Protein AF-H8KPU1-F1 (afdb_monomer_lite)

Organism: Solitalea canadensis (strain ATCC 29591 / DSM 3403 / JCM 21819 / LMG 8368 / NBRC 15130 / NCIMB 12057 / USAM 9D) (NCBI:txid929556)

Sequence (104 aa):
MSVEKQKAESYYVSHPNHSFSVFFINEIGDLFITGDWGDYSYTWRRYGNDFKEFLTGLNEEYFCSKISINYNNQHLKSPSKSKLKSVWQLFALLQEELRKETNL

pLDDT: mean 92.0, std 6.24, range [55.59, 97.94]

Structure (mmCIF, N/CA/C/O backbone):
data_AF-H8KPU1-F1
#
_entry.id   AF-H8KPU1-F1
#
loop_
_atom_site.group_PDB
_atom_site.id
_atom_site.type_symbol
_atom_site.label_atom_id
_atom_site.label_alt_id
_atom_site.label_comp_id
_atom_site.label_asym_id
_atom_site.label_entity_id
_atom_site.label_seq_id
_atom_site.pdbx_PDB_ins_code
_atom_site.Cartn_x
_atom_site.Cartn_y
_atom_site.Cartn_z
_atom_site.occupancy
_atom_site.B_iso_or_equiv
_atom_site.auth_seq_id
_atom_site.auth_comp_id
_atom_site.auth_asym_id
_atom_site.auth_atom_id
_atom_site.pdbx_PDB_model_num
ATOM 1 N N . MET A 1 1 ? 2.518 -12.998 27.746 1.00 71.25 1 MET A N 1
ATOM 2 C CA . MET A 1 1 ? 2.353 -12.921 26.280 1.00 71.25 1 MET A CA 1
ATOM 3 C C . MET A 1 1 ? 0.967 -13.436 25.958 1.00 71.25 1 MET A C 1
ATOM 5 O O . MET A 1 1 ? 0.653 -14.541 26.381 1.00 71.25 1 MET A O 1
ATOM 9 N N . SER A 1 2 ? 0.143 -12.631 25.297 1.00 88.19 2 SER A N 1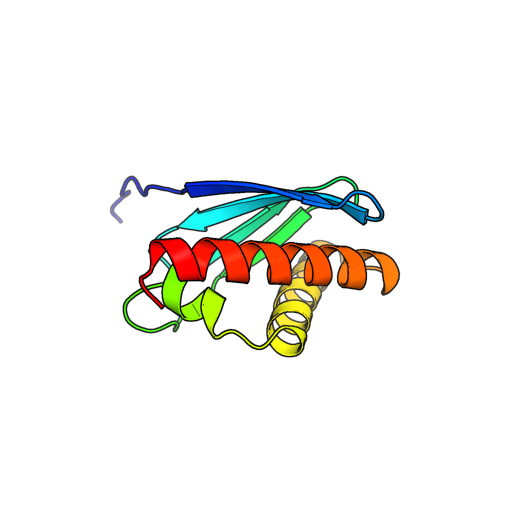
ATOM 10 C CA . SER A 1 2 ? -1.138 -13.048 24.722 1.00 88.19 2 SER A CA 1
ATOM 11 C C . SER A 1 2 ? -1.007 -13.072 23.199 1.00 88.19 2 SER A C 1
ATOM 13 O O . SER A 1 2 ? -0.168 -12.371 22.633 1.00 88.19 2 SER A O 1
ATOM 15 N N . VAL A 1 3 ? -1.804 -13.913 22.546 1.00 91.19 3 VAL A N 1
ATOM 16 C CA . VAL A 1 3 ? -1.957 -13.932 21.089 1.00 91.19 3 VAL A CA 1
ATOM 17 C C . VAL A 1 3 ? -3.375 -13.479 20.798 1.00 91.19 3 VAL A C 1
ATOM 19 O O . VAL A 1 3 ? -4.322 -14.043 21.343 1.00 91.19 3 VAL A O 1
ATOM 22 N N . GLU A 1 4 ? -3.519 -12.468 19.950 1.00 90.69 4 GLU A N 1
ATOM 23 C CA . GLU A 1 4 ? -4.814 -11.908 19.580 1.00 90.69 4 GLU A CA 1
ATOM 24 C C . GLU A 1 4 ? -5.031 -12.053 18.079 1.00 90.69 4 GLU A C 1
ATOM 26 O O . GLU A 1 4 ? -4.135 -11.809 17.270 1.00 90.69 4 GLU A O 1
ATOM 31 N N . LYS A 1 5 ? -6.240 -12.473 17.703 1.00 91.62 5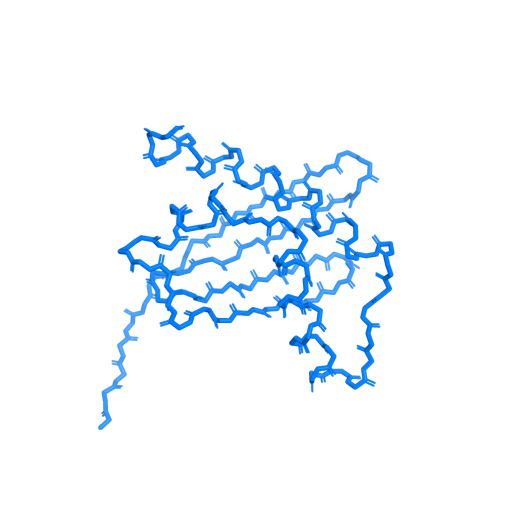 LYS A N 1
ATOM 32 C CA . LYS A 1 5 ? -6.643 -12.537 16.302 1.00 91.62 5 LYS A CA 1
ATOM 33 C C . LYS A 1 5 ? -6.960 -11.126 15.821 1.00 91.62 5 LYS A C 1
ATOM 35 O O . LYS A 1 5 ? -7.838 -10.478 16.379 1.00 91.62 5 LYS A O 1
ATOM 40 N N . GLN A 1 6 ? -6.306 -10.709 14.744 1.00 89.75 6 GLN A N 1
ATOM 41 C CA . GLN A 1 6 ? -6.558 -9.437 14.073 1.00 89.75 6 GLN A CA 1
ATOM 42 C C . GLN A 1 6 ? -7.225 -9.669 12.715 1.00 89.75 6 GLN A C 1
ATOM 44 O O . GLN A 1 6 ? -7.042 -10.719 12.090 1.00 89.75 6 GLN A O 1
ATOM 49 N N . LYS A 1 7 ? -8.029 -8.700 12.275 1.00 93.12 7 LYS A N 1
ATOM 50 C CA . LYS A 1 7 ? -8.582 -8.677 10.917 1.00 93.12 7 LYS A CA 1
ATOM 51 C C . LYS A 1 7 ? -7.627 -7.923 9.998 1.00 93.12 7 LYS A C 1
ATOM 53 O O . LYS A 1 7 ? -6.971 -6.978 10.422 1.00 93.12 7 LYS A O 1
ATOM 58 N N . ALA A 1 8 ? -7.573 -8.353 8.746 1.00 94.62 8 ALA A N 1
ATOM 59 C CA . ALA A 1 8 ? -6.942 -7.611 7.671 1.00 94.62 8 ALA A CA 1
ATOM 60 C C . ALA A 1 8 ? -7.916 -7.551 6.496 1.00 94.62 8 ALA A C 1
ATOM 62 O O . ALA A 1 8 ? -8.612 -8.529 6.209 1.00 94.62 8 ALA A O 1
ATOM 63 N N . GLU A 1 9 ? -7.960 -6.403 5.841 1.00 96.50 9 GLU A N 1
ATOM 64 C CA . GLU A 1 9 ? -8.707 -6.174 4.615 1.00 96.50 9 GLU A CA 1
ATOM 65 C C . GLU A 1 9 ? -7.754 -6.274 3.426 1.00 96.50 9 GLU A C 1
ATOM 67 O O . GLU A 1 9 ? -6.595 -5.866 3.522 1.00 96.50 9 GLU A O 1
ATOM 72 N N . SER A 1 10 ? -8.235 -6.824 2.312 1.00 97.50 10 SER A N 1
ATOM 73 C CA . SER A 1 10 ? -7.458 -6.967 1.082 1.00 97.50 10 SER A CA 1
ATOM 74 C C . SER A 1 10 ? -8.097 -6.189 -0.062 1.00 97.50 10 SER A C 1
ATOM 76 O O . SER A 1 10 ? -9.267 -6.413 -0.370 1.00 97.50 10 SER A O 1
ATOM 78 N N . TYR A 1 11 ? -7.308 -5.364 -0.740 1.00 97.38 11 TYR A N 1
ATOM 79 C CA . TYR A 1 11 ? -7.730 -4.532 -1.861 1.00 97.38 11 TYR A CA 1
ATOM 80 C C . TYR A 1 11 ? -6.967 -4.950 -3.107 1.00 97.38 11 TYR A C 1
ATOM 82 O O . TYR A 1 11 ? -5.746 -4.807 -3.171 1.00 97.38 11 TYR A O 1
ATOM 90 N N . TYR A 1 12 ? -7.682 -5.470 -4.101 1.00 96.25 12 TYR A N 1
ATOM 91 C CA . TYR A 1 12 ? -7.119 -5.739 -5.418 1.00 96.25 12 TYR A CA 1
ATOM 92 C C . TYR A 1 12 ? -7.209 -4.469 -6.263 1.00 96.25 12 TYR A C 1
ATOM 94 O O . TYR A 1 12 ? -8.302 -3.993 -6.561 1.00 96.25 12 TYR A O 1
ATOM 102 N N . VAL A 1 13 ? -6.060 -3.934 -6.667 1.00 95.12 13 VAL A N 1
ATOM 103 C CA . VAL A 1 13 ? -5.968 -2.720 -7.479 1.00 95.12 13 VAL A CA 1
ATOM 104 C C . VAL A 1 13 ? -5.288 -3.070 -8.791 1.00 95.12 13 VAL A C 1
ATOM 106 O O . VAL A 1 13 ? -4.139 -3.506 -8.804 1.00 95.12 13 VAL A O 1
ATOM 109 N N . SER A 1 14 ? -5.985 -2.868 -9.906 1.00 92.19 14 SER A N 1
ATOM 110 C CA . SER A 1 14 ? -5.448 -3.089 -11.250 1.00 92.19 14 SER A CA 1
ATOM 111 C C . SER A 1 14 ? -5.377 -1.792 -12.036 1.00 92.19 14 SER A C 1
ATOM 113 O O . SER A 1 14 ? -6.364 -1.063 -12.110 1.00 92.19 14 SER A O 1
ATOM 115 N N . HIS A 1 15 ? -4.247 -1.553 -12.698 1.00 86.00 15 HIS A N 1
ATOM 116 C CA . HIS A 1 15 ? -4.072 -0.449 -13.630 1.00 86.00 15 HIS A CA 1
ATOM 117 C C . HIS A 1 15 ? -3.790 -0.985 -15.045 1.00 86.00 15 HIS A C 1
ATOM 119 O O . HIS A 1 15 ? -2.874 -1.794 -15.217 1.00 86.00 15 HIS A O 1
ATOM 125 N N . PRO A 1 16 ? -4.492 -0.500 -16.089 1.00 80.44 16 PRO A N 1
ATOM 126 C CA . PRO A 1 16 ? -4.408 -1.059 -17.446 1.00 80.44 16 PRO A CA 1
ATOM 127 C C . PRO A 1 16 ? -2.988 -1.054 -18.032 1.00 80.44 16 PRO A C 1
ATOM 129 O O . PRO A 1 16 ? -2.629 -1.949 -18.787 1.00 80.44 16 PRO A O 1
ATOM 132 N N . ASN A 1 17 ? -2.162 -0.076 -17.648 1.00 80.00 17 ASN A N 1
ATOM 133 C CA . ASN A 1 17 ? -0.796 0.087 -18.169 1.00 80.00 17 ASN A CA 1
ATOM 134 C C . ASN A 1 17 ? 0.315 -0.336 -17.196 1.00 80.00 17 ASN A C 1
ATOM 136 O O . ASN A 1 17 ? 1.492 -0.258 -17.545 1.00 80.00 17 ASN A O 1
ATOM 140 N N . HIS A 1 18 ? -0.031 -0.689 -15.956 1.00 68.62 18 HIS A N 1
ATOM 141 C CA . HIS A 1 18 ? 0.953 -0.884 -14.887 1.00 68.62 18 HIS A CA 1
ATOM 142 C C . HIS A 1 18 ? 0.753 -2.195 -14.122 1.00 68.62 18 HIS A C 1
ATOM 144 O O . HIS A 1 18 ? 1.487 -2.377 -13.168 1.00 68.62 18 HIS A O 1
ATOM 150 N N . SER A 1 19 ? -0.151 -3.085 -14.577 1.00 82.88 19 SER A N 1
ATOM 151 C CA . SER A 1 19 ? -0.548 -4.377 -13.973 1.00 82.88 19 SER A CA 1
ATOM 152 C C . SER A 1 19 ? -1.260 -4.214 -12.611 1.00 82.88 19 SER A C 1
ATOM 154 O O . SER A 1 19 ? -1.931 -3.200 -12.410 1.00 82.88 19 SER A O 1
ATOM 156 N N . PHE 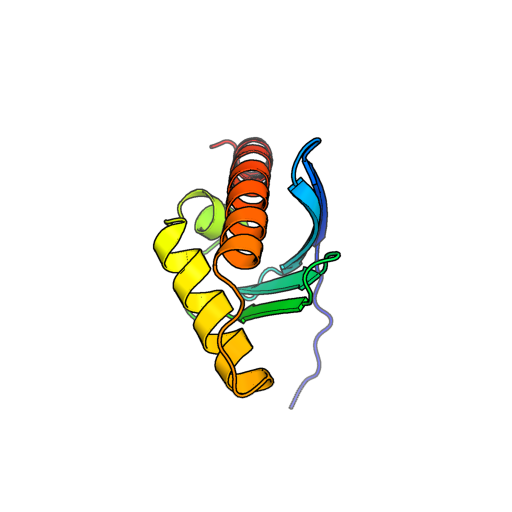A 1 20 ? -1.238 -5.209 -11.720 1.00 91.38 20 PHE A N 1
ATOM 157 C CA . PHE A 1 20 ? -2.042 -5.262 -10.499 1.00 91.38 20 PHE A CA 1
ATOM 158 C C . PHE A 1 20 ? -1.213 -5.391 -9.215 1.00 91.38 20 PHE A C 1
ATOM 160 O O . PHE A 1 20 ? -0.093 -5.893 -9.195 1.00 91.38 20 PHE A O 1
ATOM 167 N N . SER A 1 21 ? -1.788 -4.970 -8.095 1.00 94.50 21 SER A N 1
ATOM 168 C CA . SER A 1 21 ? -1.288 -5.303 -6.762 1.00 94.50 21 SER A CA 1
ATOM 169 C C . SER A 1 21 ? -2.438 -5.584 -5.813 1.00 94.50 21 SER A C 1
ATOM 171 O O . SER A 1 21 ? -3.529 -5.034 -5.954 1.00 94.50 21 SER A O 1
ATOM 173 N N . VAL A 1 22 ? -2.174 -6.435 -4.829 1.00 96.81 22 VAL A N 1
ATOM 174 C CA . VAL A 1 22 ? -3.060 -6.663 -3.693 1.00 96.81 22 VAL A CA 1
ATOM 175 C C . VAL A 1 22 ? -2.452 -5.988 -2.475 1.00 96.81 22 VAL A C 1
ATOM 177 O O . VAL A 1 22 ? -1.318 -6.288 -2.101 1.00 96.81 22 VAL A O 1
ATOM 180 N N . PHE A 1 23 ? -3.209 -5.079 -1.871 1.00 97.44 23 PHE A N 1
ATOM 181 C CA . PHE A 1 23 ? -2.848 -4.380 -0.644 1.00 97.44 23 PHE A CA 1
ATOM 182 C C . PHE A 1 23 ? -3.584 -5.026 0.521 1.00 97.44 23 PHE A C 1
ATOM 184 O O . PHE A 1 23 ? -4.799 -5.176 0.472 1.00 97.44 23 PHE A O 1
ATOM 191 N N . PHE A 1 24 ? -2.858 -5.386 1.568 1.00 97.94 24 PHE A N 1
ATOM 192 C CA . PHE A 1 24 ? -3.397 -5.896 2.817 1.00 97.94 24 PHE A CA 1
ATOM 193 C C . PHE A 1 24 ? -3.164 -4.857 3.900 1.00 97.94 24 PHE A C 1
ATOM 195 O O . PHE A 1 24 ? -2.016 -4.481 4.145 1.00 97.94 24 PHE A O 1
ATOM 202 N N . ILE A 1 25 ? -4.239 -4.414 4.540 1.00 96.88 25 ILE A N 1
ATOM 203 C CA . ILE A 1 25 ? -4.203 -3.419 5.613 1.00 96.88 25 ILE A CA 1
ATOM 204 C C . ILE A 1 25 ? -4.912 -3.955 6.846 1.00 96.88 25 ILE A C 1
ATOM 206 O O . ILE A 1 25 ? -5.913 -4.662 6.737 1.00 96.88 25 ILE A O 1
ATOM 210 N N . ASN A 1 26 ? -4.393 -3.630 8.025 1.00 95.06 26 ASN A N 1
ATOM 211 C CA . ASN A 1 26 ? -5.046 -3.944 9.291 1.00 95.06 26 ASN A CA 1
ATOM 212 C C . ASN A 1 26 ? -5.169 -2.700 10.181 1.00 95.06 26 ASN A C 1
ATOM 214 O O . ASN A 1 26 ? -4.579 -1.655 9.921 1.00 95.06 26 ASN A O 1
ATOM 218 N N . GLU A 1 27 ? -5.929 -2.827 11.264 1.00 92.44 27 GLU A N 1
ATOM 219 C CA . GLU A 1 27 ? -6.214 -1.718 12.184 1.00 92.44 27 GLU A CA 1
ATOM 220 C C . GLU A 1 27 ? -5.002 -1.313 13.049 1.00 92.44 27 GLU A C 1
ATOM 222 O O . GLU A 1 27 ? -5.019 -0.262 13.692 1.00 92.44 27 GLU A O 1
ATOM 227 N N . ILE A 1 28 ? -3.930 -2.119 13.056 1.00 93.94 28 ILE A N 1
ATOM 228 C CA . ILE A 1 28 ? -2.719 -1.889 13.864 1.00 93.94 28 ILE A CA 1
ATOM 229 C C . ILE A 1 28 ? -1.581 -1.198 13.093 1.00 93.94 28 ILE A C 1
ATOM 231 O O . ILE A 1 28 ? -0.479 -1.034 13.627 1.00 93.94 28 ILE A O 1
ATOM 235 N N . GLY A 1 29 ? -1.837 -0.781 11.850 1.00 96.12 29 GLY A N 1
ATOM 236 C CA . GLY A 1 29 ? -0.894 -0.003 11.048 1.00 96.12 29 GLY A CA 1
ATOM 237 C C . GLY A 1 29 ? 0.044 -0.819 10.163 1.00 96.12 29 GLY A C 1
ATOM 238 O O . GLY A 1 29 ? 1.034 -0.266 9.670 1.00 96.12 29 GLY A O 1
ATOM 239 N N . ASP A 1 30 ? -0.223 -2.112 9.967 1.00 96.38 30 ASP A N 1
ATOM 240 C CA . ASP A 1 30 ? 0.520 -2.926 9.011 1.00 96.38 30 ASP A CA 1
ATOM 241 C C . ASP A 1 30 ? -0.045 -2.763 7.605 1.00 96.38 30 ASP A C 1
ATOM 243 O O . ASP A 1 30 ? -1.252 -2.859 7.370 1.00 96.38 30 ASP A O 1
ATOM 247 N N . LEU A 1 31 ? 0.874 -2.600 6.660 1.00 97.19 31 LEU A N 1
ATOM 248 C CA . LEU A 1 31 ? 0.613 -2.683 5.238 1.00 97.19 31 LEU A CA 1
ATOM 249 C C . LEU A 1 31 ? 1.508 -3.755 4.618 1.00 97.19 31 LEU A C 1
ATOM 251 O O . LEU A 1 31 ? 2.733 -3.720 4.773 1.00 97.19 31 LEU A O 1
ATOM 255 N N . PHE A 1 32 ? 0.903 -4.657 3.852 1.00 97.06 32 PHE A N 1
ATOM 256 C CA . PHE A 1 32 ? 1.598 -5.586 2.964 1.00 97.06 32 PHE A CA 1
ATOM 257 C C . PHE A 1 32 ? 1.069 -5.426 1.539 1.00 97.06 32 PHE A C 1
ATOM 259 O O . PHE A 1 32 ? -0.123 -5.239 1.330 1.00 97.06 32 PHE A O 1
ATOM 266 N N . ILE A 1 33 ? 1.955 -5.469 0.553 1.00 96.12 33 ILE A N 1
ATOM 267 C CA . ILE A 1 33 ? 1.641 -5.271 -0.860 1.00 96.12 33 ILE A CA 1
ATOM 268 C C . ILE A 1 33 ? 2.303 -6.403 -1.622 1.00 96.12 33 ILE A C 1
ATOM 270 O O . ILE A 1 33 ? 3.506 -6.608 -1.478 1.00 96.12 33 ILE A O 1
ATOM 274 N N . THR A 1 34 ? 1.539 -7.097 -2.453 1.00 94.62 34 THR A N 1
ATOM 275 C CA . THR A 1 34 ? 2.068 -8.111 -3.369 1.00 94.62 34 THR A CA 1
ATOM 276 C C . THR A 1 34 ? 1.592 -7.828 -4.785 1.00 94.62 34 THR A C 1
ATOM 278 O O . THR A 1 34 ? 0.449 -7.424 -5.002 1.00 94.62 34 THR A O 1
ATOM 281 N N . GLY A 1 35 ? 2.482 -8.004 -5.751 1.00 89.81 35 GLY A N 1
ATOM 282 C CA . GLY A 1 35 ? 2.226 -7.781 -7.169 1.00 89.81 35 GLY A CA 1
ATOM 283 C C . GLY A 1 35 ? 3.353 -8.368 -8.011 1.00 89.81 35 GLY A C 1
ATOM 284 O O . GLY A 1 35 ? 4.342 -8.883 -7.486 1.00 89.81 35 GLY A O 1
ATOM 285 N N . ASP A 1 36 ? 3.253 -8.263 -9.331 1.00 83.69 36 ASP A N 1
ATOM 286 C CA . ASP A 1 36 ? 4.218 -8.855 -10.267 1.00 83.69 36 ASP A CA 1
ATOM 287 C C . ASP A 1 36 ? 5.625 -8.220 -10.222 1.00 83.69 36 ASP A C 1
ATOM 289 O O . ASP A 1 36 ? 6.589 -8.762 -10.767 1.00 83.69 36 ASP A O 1
ATOM 293 N N . TRP A 1 37 ? 5.798 -7.107 -9.505 1.00 83.56 37 TRP A N 1
ATOM 294 C CA . TRP A 1 37 ? 7.096 -6.464 -9.250 1.00 83.56 37 TRP A CA 1
ATOM 295 C C . TRP A 1 37 ? 7.804 -6.950 -7.987 1.00 83.56 37 TRP A C 1
ATOM 297 O O . TRP A 1 37 ? 9.010 -6.681 -7.859 1.00 83.56 37 TRP A O 1
ATOM 307 N N . GLY A 1 38 ? 7.102 -7.664 -7.109 1.00 87.06 38 GLY A N 1
ATOM 308 C CA . GLY A 1 38 ? 7.589 -8.145 -5.823 1.00 87.06 38 GLY A CA 1
ATOM 309 C C . GLY A 1 38 ? 6.724 -7.686 -4.654 1.00 87.06 38 GLY A C 1
ATOM 310 O O . GLY A 1 38 ? 5.714 -7.004 -4.831 1.00 87.06 38 GLY A O 1
ATOM 311 N N . ASP A 1 39 ? 7.179 -8.050 -3.460 1.00 92.75 39 ASP A N 1
ATOM 312 C CA . ASP A 1 39 ? 6.458 -7.803 -2.221 1.00 92.75 39 ASP A CA 1
ATOM 313 C C . ASP A 1 39 ? 7.048 -6.612 -1.466 1.00 92.75 39 ASP A C 1
ATOM 315 O O . ASP A 1 39 ? 8.265 -6.414 -1.416 1.00 92.75 39 ASP A O 1
ATOM 319 N N . TYR A 1 40 ? 6.172 -5.812 -0.871 1.00 95.25 40 TYR A N 1
ATOM 320 C CA . TYR A 1 40 ? 6.528 -4.647 -0.075 1.00 95.25 40 TYR A CA 1
ATOM 321 C C . TYR A 1 40 ? 5.749 -4.684 1.225 1.00 95.25 40 TYR A C 1
ATOM 323 O O . TYR A 1 40 ? 4.597 -5.106 1.269 1.00 95.25 40 TYR A O 1
ATOM 331 N N . SER A 1 41 ? 6.354 -4.193 2.296 1.00 96.06 41 SER A N 1
ATOM 332 C CA . SER A 1 41 ? 5.632 -4.012 3.546 1.00 96.06 41 SER A CA 1
ATOM 333 C C . SER A 1 41 ? 6.161 -2.840 4.334 1.00 96.06 41 SER A C 1
ATOM 335 O O . SER A 1 41 ? 7.308 -2.422 4.157 1.00 96.06 41 SER A O 1
ATOM 337 N N . TYR A 1 42 ? 5.316 -2.299 5.199 1.00 96.94 42 TYR A N 1
ATOM 338 C CA . TYR A 1 42 ? 5.732 -1.360 6.223 1.00 96.94 42 TYR A CA 1
ATOM 339 C C . TYR A 1 42 ? 4.712 -1.346 7.360 1.00 96.94 42 TYR A C 1
ATOM 341 O O . TYR A 1 42 ? 3.513 -1.450 7.120 1.00 96.94 42 TYR A O 1
ATOM 349 N N . THR A 1 43 ? 5.200 -1.175 8.586 1.00 96.25 43 THR A N 1
ATOM 350 C CA . THR A 1 43 ? 4.356 -1.006 9.772 1.00 96.25 43 THR A CA 1
ATOM 351 C C . THR A 1 43 ? 4.536 0.402 10.317 1.00 96.25 43 THR A C 1
ATOM 353 O O . THR A 1 43 ? 5.622 0.759 10.793 1.00 96.25 43 THR A O 1
ATOM 356 N N . TRP A 1 44 ? 3.473 1.201 10.302 1.00 96.81 44 TRP A N 1
ATOM 357 C CA . TRP A 1 44 ? 3.460 2.488 10.989 1.00 96.81 44 TRP A CA 1
ATOM 358 C C . TRP A 1 44 ? 3.120 2.285 12.461 1.00 96.81 44 TRP A C 1
ATOM 360 O O . TRP A 1 44 ? 2.103 1.706 12.810 1.00 96.81 44 TRP A O 1
ATOM 370 N N . ARG A 1 45 ? 3.968 2.804 13.355 1.00 94.00 45 ARG A N 1
ATOM 371 C CA . ARG A 1 45 ? 3.733 2.746 14.812 1.00 94.00 45 ARG A CA 1
ATOM 372 C C . ARG A 1 45 ? 2.897 3.908 15.344 1.00 94.00 45 ARG A C 1
ATOM 374 O O . ARG A 1 45 ? 2.497 3.893 16.501 1.00 94.00 45 ARG A O 1
ATOM 381 N N . ARG A 1 46 ? 2.687 4.937 14.524 1.00 93.25 46 ARG A N 1
ATOM 382 C CA . ARG A 1 46 ? 1.907 6.125 14.865 1.00 93.25 46 ARG A CA 1
ATOM 383 C C . ARG A 1 46 ? 1.213 6.628 13.606 1.00 93.25 46 ARG A C 1
ATOM 385 O O . ARG A 1 46 ? 1.883 7.155 12.724 1.00 93.25 46 ARG A O 1
ATOM 392 N N . TYR A 1 47 ? -0.100 6.443 13.552 1.00 94.38 47 TYR A N 1
ATOM 393 C CA . TYR A 1 47 ? -0.950 6.796 12.410 1.00 94.38 47 TYR A CA 1
ATOM 394 C C . TYR A 1 47 ? -2.240 7.527 12.824 1.00 94.38 47 TYR A C 1
ATOM 396 O O . TYR A 1 47 ? -2.980 7.980 11.968 1.00 94.38 47 TYR A O 1
ATOM 404 N N . GLY A 1 48 ? -2.484 7.725 14.122 1.00 92.69 48 GLY A N 1
ATOM 405 C CA . GLY A 1 48 ? -3.718 8.342 14.614 1.00 92.69 48 GLY A CA 1
ATOM 406 C C . GLY A 1 48 ? -4.711 7.281 15.075 1.00 92.69 48 GLY A C 1
ATOM 407 O O . GLY A 1 48 ? -4.288 6.273 15.638 1.00 92.69 48 GLY A O 1
ATOM 408 N N . ASN A 1 49 ? -6.005 7.538 14.876 1.00 91.06 49 ASN A N 1
ATOM 409 C CA . ASN A 1 49 ? -7.078 6.661 15.352 1.00 91.06 49 ASN A CA 1
ATOM 410 C C . ASN A 1 49 ? -7.474 5.593 14.325 1.00 91.06 49 ASN A C 1
ATOM 412 O O . ASN A 1 49 ? -7.810 4.483 14.721 1.00 91.06 49 ASN A O 1
ATOM 416 N N . ASP A 1 50 ? -7.415 5.920 13.033 1.00 93.81 50 ASP A N 1
ATOM 417 C CA . ASP A 1 50 ? -7.803 5.033 11.938 1.00 93.81 50 ASP A CA 1
ATOM 418 C C . ASP A 1 50 ? -6.673 4.954 10.903 1.00 93.81 50 ASP A C 1
ATOM 420 O O . ASP A 1 50 ? -6.130 5.966 10.449 1.00 93.81 50 ASP A O 1
ATOM 424 N N . PHE A 1 51 ? -6.265 3.730 10.565 1.00 95.81 51 PHE A N 1
ATOM 425 C CA . PHE A 1 51 ? -5.157 3.520 9.641 1.00 95.81 51 PHE A CA 1
ATOM 426 C C . PHE A 1 51 ? -5.547 3.752 8.176 1.00 95.81 51 PHE A C 1
ATOM 428 O O . PHE A 1 51 ? -4.715 4.221 7.400 1.00 95.81 51 PHE A O 1
ATOM 435 N N . LYS A 1 52 ? -6.797 3.481 7.784 1.00 95.50 52 LYS A N 1
ATOM 436 C CA . LYS A 1 52 ? -7.282 3.748 6.423 1.00 95.50 52 LYS A CA 1
ATOM 437 C C . LYS A 1 52 ? -7.333 5.253 6.182 1.00 95.50 52 LYS A C 1
ATOM 439 O O . LYS A 1 52 ? -6.778 5.719 5.190 1.00 95.50 52 LYS A O 1
ATOM 444 N N . GLU A 1 53 ? -7.867 6.015 7.135 1.00 95.50 53 GLU A N 1
ATOM 445 C CA . GLU A 1 53 ? -7.842 7.482 7.119 1.00 95.50 53 GLU A CA 1
ATOM 446 C C . GLU A 1 53 ? -6.404 8.011 7.004 1.00 95.50 53 GLU A C 1
ATOM 448 O O . GLU A 1 53 ? -6.110 8.815 6.117 1.00 95.50 53 GLU A O 1
ATOM 453 N N . PHE A 1 54 ? -5.474 7.498 7.816 1.00 96.38 54 PHE A N 1
ATOM 454 C CA . PHE A 1 54 ? -4.056 7.851 7.708 1.00 96.38 54 PHE A CA 1
ATOM 455 C C . PHE A 1 54 ? -3.495 7.628 6.299 1.00 96.38 54 PHE A C 1
ATOM 457 O O . PHE A 1 54 ? -2.798 8.497 5.773 1.00 96.38 54 PHE A O 1
ATOM 464 N N . LEU A 1 55 ? -3.806 6.488 5.673 1.00 96.50 55 LEU A N 1
ATOM 465 C CA . LEU A 1 55 ? -3.360 6.183 4.316 1.00 96.50 55 LEU A CA 1
ATOM 466 C C . LEU A 1 55 ? -3.944 7.161 3.286 1.00 96.50 55 LEU A C 1
ATOM 468 O O . LEU A 1 55 ? -3.209 7.560 2.385 1.00 96.50 55 LEU A O 1
ATOM 472 N N . THR A 1 56 ? -5.199 7.612 3.423 1.00 96.25 56 THR A N 1
ATOM 473 C CA . THR A 1 56 ? -5.811 8.580 2.481 1.00 96.25 56 THR A CA 1
ATOM 474 C C . THR A 1 56 ? -5.102 9.939 2.439 1.00 96.25 56 THR A C 1
ATOM 476 O O . THR A 1 56 ? -5.093 10.591 1.389 1.00 96.25 56 THR A O 1
ATOM 479 N N . GLY A 1 57 ? -4.505 10.357 3.563 1.00 94.12 57 GLY A N 1
ATOM 480 C CA . GLY A 1 57 ? -3.744 11.602 3.706 1.00 94.12 57 GLY A CA 1
ATOM 481 C C . GLY A 1 57 ? -2.227 11.427 3.601 1.00 94.12 57 GLY A C 1
ATOM 482 O O . GLY A 1 57 ? -1.481 12.404 3.699 1.00 94.12 57 GLY A O 1
ATOM 483 N N . LEU A 1 58 ? -1.744 10.194 3.428 1.00 95.81 58 LEU A N 1
ATOM 484 C CA . LEU A 1 58 ? -0.320 9.906 3.372 1.00 95.81 58 LEU A CA 1
ATOM 485 C C . LEU A 1 58 ? 0.278 10.429 2.065 1.00 95.81 58 LEU A C 1
ATOM 487 O O . LEU A 1 58 ? -0.104 10.000 0.979 1.00 95.81 58 LEU A O 1
ATOM 491 N N . ASN A 1 59 ? 1.268 11.315 2.175 1.00 93.38 59 ASN A N 1
ATOM 492 C CA . ASN A 1 59 ? 2.033 11.762 1.018 1.00 93.38 59 ASN A CA 1
ATOM 493 C C . ASN A 1 59 ? 2.711 10.567 0.324 1.00 93.38 59 ASN A C 1
ATOM 495 O O . ASN A 1 59 ? 3.356 9.729 0.961 1.00 93.38 59 ASN A O 1
ATOM 499 N N . GLU A 1 60 ? 2.590 10.510 -0.994 1.00 88.44 60 GLU A N 1
ATOM 500 C CA . GLU A 1 60 ? 2.969 9.348 -1.784 1.00 88.44 60 GLU A CA 1
ATOM 501 C C . GLU A 1 60 ? 4.489 9.180 -1.911 1.00 88.44 60 GLU A C 1
ATOM 503 O O . GLU A 1 60 ? 4.994 8.054 -1.953 1.00 88.44 60 GLU A O 1
ATOM 508 N N . GLU A 1 61 ? 5.250 10.277 -1.908 1.00 90.69 61 GLU A N 1
ATOM 509 C CA . GLU A 1 61 ? 6.716 10.220 -1.879 1.00 90.69 61 GLU A CA 1
ATOM 510 C C . GLU A 1 61 ? 7.204 9.660 -0.539 1.00 90.69 61 GLU A C 1
ATOM 512 O O . GLU A 1 61 ? 8.078 8.785 -0.493 1.00 90.69 61 GLU A O 1
ATOM 517 N N . TYR A 1 62 ? 6.594 10.110 0.562 1.00 94.12 62 TYR A N 1
ATOM 518 C CA . TYR A 1 62 ? 6.861 9.571 1.891 1.00 94.12 62 TYR A CA 1
ATOM 519 C C . TYR A 1 62 ? 6.526 8.080 1.959 1.00 94.12 62 TYR A C 1
ATOM 521 O O . TYR A 1 62 ? 7.360 7.290 2.410 1.00 94.12 62 TYR A O 1
ATOM 529 N N . PHE A 1 63 ? 5.359 7.679 1.457 1.00 94.94 63 PHE A N 1
ATOM 530 C CA . PHE A 1 63 ? 4.966 6.279 1.332 1.00 94.94 63 PHE A CA 1
ATOM 531 C C . PHE A 1 63 ? 6.029 5.449 0.594 1.00 94.94 63 PHE A C 1
ATOM 533 O O . PHE A 1 63 ? 6.541 4.470 1.147 1.00 94.94 63 PHE A O 1
ATOM 540 N N . CYS A 1 64 ? 6.443 5.893 -0.598 1.00 92.19 64 CYS A N 1
ATOM 541 C CA . CYS A 1 64 ? 7.474 5.231 -1.399 1.00 92.19 64 CYS A CA 1
ATOM 542 C C . CYS A 1 64 ? 8.799 5.096 -0.644 1.00 92.19 64 CYS A C 1
ATOM 544 O O . CYS A 1 64 ? 9.451 4.051 -0.702 1.00 92.19 64 CYS A O 1
ATOM 546 N N . SER A 1 65 ? 9.192 6.136 0.097 1.00 93.50 65 SER A N 1
ATOM 547 C CA . SER A 1 65 ? 10.414 6.109 0.902 1.00 93.50 65 SER A CA 1
ATOM 548 C C . SER A 1 65 ? 10.363 5.013 1.973 1.00 93.50 65 SER A C 1
ATOM 550 O O . SER A 1 65 ? 11.338 4.282 2.151 1.00 93.50 65 SER A O 1
ATOM 552 N N . LYS A 1 66 ? 9.216 4.834 2.644 1.00 95.38 66 LYS A N 1
ATOM 553 C CA . LYS A 1 66 ? 9.055 3.854 3.725 1.00 95.38 66 LYS A CA 1
ATOM 554 C C . LYS A 1 66 ? 9.110 2.425 3.220 1.00 95.38 66 LYS A C 1
ATOM 556 O O . LYS A 1 66 ? 9.894 1.629 3.744 1.00 95.38 66 LYS A O 1
ATOM 561 N N . ILE A 1 67 ? 8.356 2.124 2.167 1.00 94.56 67 ILE A N 1
ATOM 562 C CA . ILE A 1 67 ? 8.371 0.786 1.572 1.00 94.56 67 ILE A CA 1
ATOM 563 C C . ILE A 1 67 ? 9.733 0.472 0.941 1.00 94.56 67 ILE A C 1
ATOM 565 O O . ILE A 1 67 ? 10.206 -0.656 1.043 1.00 94.56 67 ILE A O 1
ATOM 569 N N . SER A 1 68 ? 10.418 1.464 0.358 1.00 93.81 68 SER A N 1
ATOM 570 C CA . SER A 1 68 ? 11.748 1.269 -0.224 1.00 93.81 68 SER A CA 1
ATOM 571 C C . SER A 1 68 ? 12.812 1.002 0.839 1.00 93.81 68 SER A C 1
ATOM 573 O O . SER A 1 68 ? 13.698 0.180 0.605 1.00 93.81 68 SER A O 1
ATOM 575 N N . ILE A 1 69 ? 12.752 1.682 1.990 1.00 94.50 69 ILE A N 1
ATOM 576 C CA . ILE A 1 69 ? 13.657 1.424 3.119 1.00 94.50 69 ILE A CA 1
ATOM 577 C C . ILE A 1 69 ? 13.463 -0.007 3.617 1.00 94.50 69 ILE A C 1
ATOM 579 O O . ILE A 1 69 ? 14.442 -0.733 3.781 1.00 94.50 69 ILE A O 1
ATOM 583 N N . ASN A 1 70 ? 12.214 -0.430 3.823 1.00 94.50 70 ASN A N 1
ATOM 584 C CA . ASN A 1 70 ? 11.950 -1.773 4.325 1.00 94.50 70 ASN A CA 1
ATOM 585 C C . ASN A 1 70 ? 12.343 -2.860 3.314 1.00 94.50 70 ASN A C 1
ATOM 587 O O . ASN A 1 70 ? 13.012 -3.820 3.687 1.00 94.50 70 ASN A O 1
ATOM 591 N N . TYR A 1 71 ? 12.041 -2.661 2.027 1.00 94.50 71 TYR A N 1
ATOM 592 C CA . TYR A 1 71 ? 12.492 -3.550 0.955 1.00 94.50 71 TYR A CA 1
ATOM 593 C C . TYR A 1 71 ? 14.022 -3.682 0.934 1.00 94.50 71 TYR A C 1
ATOM 595 O O . TYR A 1 71 ? 14.555 -4.785 0.832 1.00 94.50 71 TYR A O 1
ATOM 603 N N . ASN A 1 72 ? 14.749 -2.567 1.072 1.00 94.31 72 ASN A N 1
ATOM 604 C CA . ASN A 1 72 ? 16.209 -2.594 1.124 1.00 94.31 72 ASN A CA 1
ATOM 605 C C . ASN A 1 72 ? 16.721 -3.372 2.343 1.00 94.31 72 ASN A C 1
ATOM 607 O O . ASN A 1 72 ? 17.610 -4.203 2.205 1.00 94.31 72 ASN A O 1
ATOM 611 N N . ASN A 1 73 ? 16.118 -3.185 3.515 1.00 93.62 73 ASN A N 1
ATOM 612 C CA . ASN A 1 73 ? 16.496 -3.946 4.707 1.00 93.62 73 ASN A CA 1
ATOM 613 C C . ASN A 1 73 ? 16.262 -5.459 4.542 1.00 93.62 73 ASN A C 1
ATOM 615 O O . ASN A 1 73 ? 17.031 -6.253 5.076 1.00 93.62 73 ASN A O 1
ATOM 619 N N . GLN A 1 74 ? 15.228 -5.861 3.796 1.00 92.62 74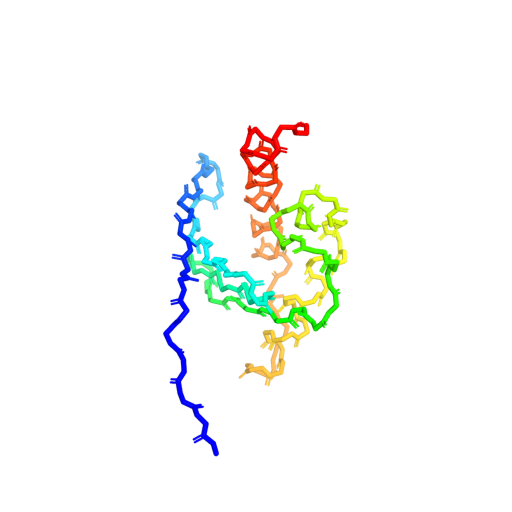 GLN A N 1
ATOM 620 C CA . GLN A 1 74 ? 14.893 -7.269 3.547 1.00 92.62 74 GLN A CA 1
ATOM 621 C C . GLN A 1 74 ? 15.758 -7.917 2.459 1.00 92.62 74 GLN A C 1
ATOM 623 O O . GLN A 1 74 ? 16.076 -9.102 2.546 1.00 92.62 74 GLN A O 1
ATOM 628 N N . HIS A 1 75 ? 16.135 -7.160 1.428 1.00 91.94 75 HIS A N 1
ATOM 629 C CA . HIS A 1 75 ? 16.780 -7.703 0.228 1.00 91.94 75 HIS A CA 1
ATOM 630 C C . HIS A 1 75 ? 18.211 -7.208 -0.004 1.00 91.94 75 HIS A C 1
ATOM 632 O O . HIS A 1 75 ? 18.829 -7.603 -0.995 1.00 91.94 75 HIS A O 1
ATOM 638 N N . LEU A 1 76 ? 18.723 -6.339 0.871 1.00 93.88 76 LEU A N 1
ATOM 639 C CA . LEU A 1 76 ? 20.033 -5.683 0.776 1.00 93.88 76 LEU A CA 1
ATOM 640 C C . LEU A 1 76 ? 20.253 -4.963 -0.566 1.00 93.88 76 LEU A C 1
ATOM 642 O O . LEU A 1 76 ? 21.375 -4.859 -1.065 1.00 93.88 76 LEU A O 1
ATOM 646 N N . LYS A 1 77 ? 19.160 -4.499 -1.182 1.00 93.00 77 LYS A N 1
ATOM 647 C CA . LYS A 1 77 ? 19.157 -3.744 -2.436 1.00 93.00 77 LYS A CA 1
ATOM 648 C C . LYS A 1 77 ? 17.931 -2.846 -2.530 1.00 93.00 77 LYS A C 1
ATOM 650 O O . LYS A 1 77 ? 16.839 -3.216 -2.103 1.00 93.00 77 LYS A O 1
ATOM 655 N N . SER A 1 78 ? 18.080 -1.704 -3.191 1.00 90.69 78 SER A N 1
ATOM 656 C CA . SER A 1 78 ? 16.944 -0.836 -3.495 1.00 90.69 78 SER A CA 1
ATOM 657 C C . SER A 1 78 ? 16.056 -1.438 -4.593 1.00 90.69 78 SER A C 1
ATOM 659 O O . SER A 1 78 ? 16.572 -1.990 -5.573 1.00 90.69 78 SER A O 1
ATOM 661 N N . PRO A 1 79 ? 14.724 -1.300 -4.490 1.00 91.44 79 PRO A N 1
ATOM 662 C CA . PRO A 1 79 ? 13.834 -1.639 -5.589 1.00 91.44 79 PRO A CA 1
ATOM 663 C C . PRO A 1 79 ? 14.080 -0.685 -6.766 1.00 91.44 79 PRO A C 1
ATOM 665 O O . PRO A 1 79 ? 14.449 0.479 -6.596 1.00 91.44 79 PRO A O 1
ATOM 668 N N . SER A 1 80 ? 13.883 -1.169 -7.993 1.00 91.25 80 SER A N 1
ATOM 669 C CA . SER A 1 80 ? 14.071 -0.325 -9.178 1.00 91.25 80 SER A CA 1
ATOM 670 C C . SER A 1 80 ? 13.074 0.840 -9.191 1.00 91.25 80 SER A C 1
ATOM 672 O O . SER A 1 80 ? 11.912 0.656 -8.820 1.00 91.25 80 SER A O 1
ATOM 674 N N . LYS A 1 81 ? 13.487 1.998 -9.722 1.00 90.06 81 LYS A N 1
ATOM 675 C CA . LYS A 1 81 ? 12.632 3.196 -9.824 1.00 90.06 81 LYS A CA 1
ATOM 676 C C . LYS A 1 81 ? 11.318 2.933 -10.567 1.00 90.06 81 LYS A C 1
ATOM 678 O O . LYS A 1 81 ? 10.281 3.430 -10.149 1.00 90.06 81 LYS A O 1
ATOM 683 N N . SER A 1 82 ? 11.353 2.128 -11.634 1.00 89.19 82 SER A N 1
ATOM 684 C CA . SER A 1 82 ? 10.149 1.785 -12.406 1.00 89.19 82 SER A CA 1
ATOM 685 C C . SER A 1 82 ? 9.126 1.027 -11.563 1.00 89.19 82 SER A C 1
ATOM 687 O O . SER A 1 82 ? 7.952 1.366 -11.586 1.00 89.19 82 SER A O 1
ATOM 689 N N . LYS A 1 83 ? 9.578 0.039 -10.780 1.00 89.00 83 LYS A N 1
ATOM 690 C CA . LYS A 1 83 ? 8.707 -0.737 -9.886 1.00 89.00 83 LYS A CA 1
ATOM 691 C C . LYS A 1 83 ? 8.091 0.135 -8.792 1.00 89.00 83 LYS A C 1
ATOM 693 O O . LYS A 1 83 ? 6.891 0.062 -8.569 1.00 89.00 83 LYS A O 1
ATOM 698 N N . LEU A 1 84 ? 8.889 1.004 -8.162 1.00 89.44 84 LEU A N 1
ATOM 699 C CA . LEU A 1 84 ? 8.371 1.956 -7.171 1.00 89.44 84 LEU A CA 1
ATOM 700 C C . LEU A 1 84 ? 7.318 2.893 -7.771 1.00 89.44 84 LEU A C 1
ATOM 702 O O . LEU A 1 84 ? 6.310 3.158 -7.127 1.00 89.44 84 LEU A O 1
ATOM 706 N N . LYS A 1 85 ? 7.521 3.351 -9.013 1.00 89.38 85 LYS A N 1
ATOM 707 C CA . LYS A 1 85 ? 6.539 4.179 -9.719 1.00 89.38 85 LYS A CA 1
ATOM 708 C C . LYS A 1 85 ? 5.209 3.443 -9.925 1.00 89.38 85 LYS A C 1
ATOM 710 O O . LYS A 1 85 ? 4.166 4.038 -9.688 1.00 89.38 85 LYS A O 1
ATOM 715 N N . SER A 1 86 ? 5.236 2.165 -10.304 1.00 90.00 86 SER A N 1
ATOM 716 C CA . SER A 1 86 ? 4.017 1.354 -10.436 1.00 90.00 86 SER A CA 1
ATOM 717 C C . SER A 1 86 ? 3.290 1.189 -9.099 1.00 90.00 86 SER A C 1
ATOM 719 O O . SER A 1 86 ? 2.088 1.434 -9.028 1.00 90.00 86 SER A O 1
ATOM 721 N N . VAL A 1 87 ? 4.016 0.850 -8.025 1.00 91.25 87 VAL A N 1
ATOM 722 C CA . VAL A 1 87 ? 3.431 0.720 -6.677 1.00 91.25 87 VAL A CA 1
ATOM 723 C C . VAL A 1 87 ? 2.802 2.037 -6.222 1.00 91.25 87 VAL A C 1
ATOM 725 O O . VAL A 1 87 ? 1.696 2.033 -5.693 1.00 91.25 87 VAL A O 1
ATOM 728 N N . TRP A 1 88 ? 3.468 3.165 -6.472 1.00 90.31 88 TRP A N 1
ATOM 729 C CA . TRP A 1 88 ? 2.931 4.496 -6.195 1.00 90.31 88 TRP A CA 1
ATOM 730 C C . TRP A 1 88 ? 1.615 4.755 -6.931 1.00 90.31 88 TRP A C 1
ATOM 732 O O . TRP A 1 88 ? 0.627 5.121 -6.303 1.00 90.31 88 TRP A O 1
ATOM 742 N N . GLN A 1 89 ? 1.571 4.550 -8.246 1.00 91.31 89 GLN A N 1
ATOM 743 C CA . GLN A 1 89 ? 0.360 4.814 -9.029 1.00 91.31 89 GLN A CA 1
ATOM 744 C C . GLN A 1 89 ? -0.823 3.957 -8.558 1.00 91.31 89 GLN A C 1
ATOM 746 O O . GLN A 1 89 ? -1.951 4.438 -8.511 1.00 91.31 89 GLN A O 1
ATOM 751 N N . LEU A 1 90 ? -0.565 2.709 -8.161 1.00 93.25 90 LEU A N 1
ATOM 752 C CA . LEU A 1 90 ? -1.586 1.836 -7.580 1.00 93.25 90 LEU A CA 1
ATOM 753 C C . LEU A 1 90 ? -1.990 2.271 -6.166 1.00 93.25 90 LEU A C 1
ATOM 755 O O . LEU A 1 90 ? -3.162 2.176 -5.817 1.00 93.25 90 LEU A O 1
ATOM 759 N N . PHE A 1 91 ? -1.056 2.788 -5.366 1.00 94.94 91 PHE A N 1
ATOM 760 C CA . PHE A 1 91 ? -1.370 3.355 -4.056 1.00 94.94 91 PHE A CA 1
ATOM 761 C C . PHE A 1 91 ? -2.267 4.594 -4.171 1.00 94.94 91 PHE A C 1
ATOM 763 O O . PHE A 1 91 ? -3.213 4.717 -3.403 1.00 94.94 91 PHE A O 1
ATOM 770 N N . ALA A 1 92 ? -2.047 5.460 -5.163 1.00 93.75 92 ALA A N 1
ATOM 771 C CA . ALA A 1 92 ? -2.920 6.610 -5.407 1.00 93.75 92 ALA A CA 1
ATOM 772 C C . ALA A 1 92 ? -4.371 6.180 -5.708 1.00 93.75 92 ALA A C 1
ATOM 774 O O . ALA A 1 92 ? -5.312 6.743 -5.154 1.00 93.75 92 ALA A O 1
ATOM 775 N N . LEU A 1 93 ? -4.555 5.122 -6.508 1.00 94.44 93 LEU A N 1
ATOM 776 C CA . LEU A 1 93 ? -5.878 4.536 -6.757 1.00 94.44 93 LEU A CA 1
ATOM 777 C C . LEU A 1 93 ? -6.495 3.925 -5.493 1.00 94.44 93 LEU A C 1
ATOM 779 O O . LEU A 1 93 ? -7.691 4.076 -5.256 1.00 94.44 93 LEU A O 1
ATOM 783 N N . LEU A 1 94 ? -5.688 3.258 -4.661 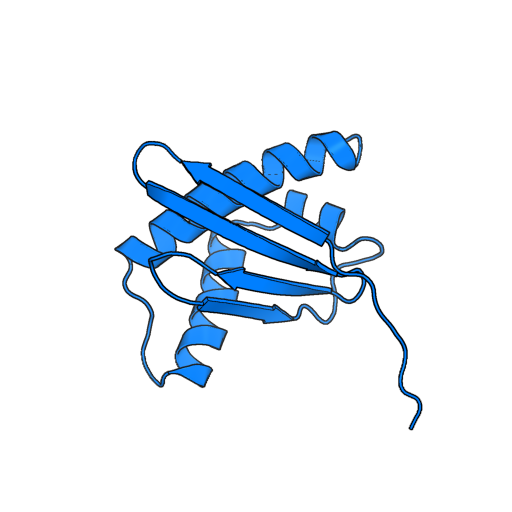1.00 95.62 94 LEU A N 1
ATOM 784 C CA . LEU A 1 94 ? -6.153 2.771 -3.363 1.00 95.62 94 LEU A CA 1
ATOM 785 C C . LEU A 1 94 ? -6.640 3.934 -2.490 1.00 95.62 94 LEU A C 1
ATOM 787 O O . LEU A 1 94 ? -7.704 3.830 -1.893 1.00 95.62 94 LEU A O 1
ATOM 791 N N . GLN A 1 95 ? -5.903 5.046 -2.428 1.00 96.06 95 GLN A N 1
ATOM 792 C CA . GLN A 1 95 ? -6.304 6.213 -1.638 1.00 96.06 95 GLN A CA 1
ATOM 793 C C . GLN A 1 95 ? -7.652 6.783 -2.091 1.00 96.06 95 GLN A C 1
ATOM 795 O O . GLN A 1 95 ? -8.448 7.187 -1.249 1.00 96.06 95 GLN A O 1
ATOM 800 N N . GLU A 1 96 ? -7.927 6.813 -3.397 1.00 95.00 96 GLU A N 1
ATOM 801 C CA . GLU A 1 96 ? -9.234 7.226 -3.922 1.00 95.00 96 GLU A CA 1
ATOM 802 C C . GLU A 1 96 ? -10.366 6.309 -3.457 1.00 95.00 96 GLU A C 1
ATOM 804 O O . GLU A 1 96 ? -11.442 6.801 -3.125 1.00 95.00 96 GLU A O 1
ATOM 809 N N . GLU A 1 97 ? -10.136 4.996 -3.412 1.00 95.56 97 GLU A N 1
ATOM 810 C CA . GLU A 1 97 ? -11.133 4.046 -2.915 1.00 95.56 97 GLU A CA 1
ATOM 811 C C . GLU A 1 97 ? -11.342 4.182 -1.405 1.00 95.56 97 GLU A C 1
ATOM 813 O O . GLU A 1 97 ? -12.476 4.300 -0.945 1.00 95.56 97 GLU A O 1
ATOM 818 N N . LEU A 1 98 ? -10.254 4.281 -0.638 1.00 95.75 98 LEU A N 1
ATOM 819 C CA . LEU A 1 98 ? -10.317 4.450 0.811 1.00 95.75 98 LEU A CA 1
ATOM 820 C C . LEU A 1 98 ? -11.073 5.723 1.214 1.00 95.75 98 LEU A C 1
ATOM 822 O O . LEU A 1 98 ? -11.848 5.675 2.163 1.00 95.75 98 LEU A O 1
ATOM 826 N N . ARG A 1 99 ? -10.925 6.834 0.475 1.00 95.31 99 ARG A N 1
ATOM 827 C CA . ARG A 1 99 ? -11.681 8.078 0.734 1.00 95.31 99 ARG A CA 1
ATOM 828 C C . ARG A 1 99 ? -13.195 7.862 0.670 1.00 95.31 99 ARG A C 1
ATOM 830 O O . ARG A 1 99 ? -13.919 8.324 1.553 1.00 95.31 99 ARG A O 1
ATOM 837 N N . LYS A 1 100 ? -13.665 7.083 -0.314 1.00 94.12 100 LYS A N 1
ATOM 838 C CA . LYS A 1 100 ? -15.090 6.735 -0.456 1.00 94.12 100 LYS A CA 1
ATOM 839 C C . LYS A 1 100 ? -15.598 5.937 0.742 1.00 94.12 100 LYS A C 1
ATOM 841 O O . LYS A 1 100 ? -16.731 6.144 1.162 1.00 94.12 100 LYS A O 1
ATOM 846 N N . GLU A 1 101 ? -14.777 5.044 1.294 1.00 91.62 101 GLU A N 1
ATOM 847 C CA . GLU A 1 101 ? -15.139 4.260 2.479 1.00 91.62 101 GLU A CA 1
ATOM 848 C C . GLU A 1 101 ? -15.133 5.090 3.765 1.00 91.62 101 GLU A C 1
ATOM 850 O O . GLU A 1 101 ? -15.983 4.897 4.634 1.00 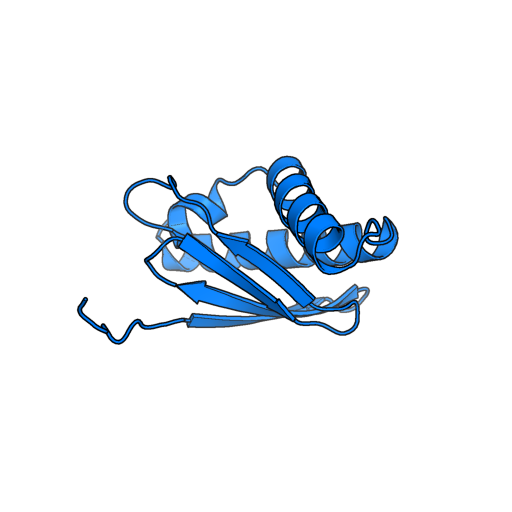91.62 101 GLU A O 1
ATOM 855 N N . THR A 1 102 ? -14.185 6.019 3.898 1.00 84.44 102 THR A N 1
ATOM 856 C CA . THR A 1 102 ? -14.010 6.821 5.115 1.00 84.44 102 THR A CA 1
ATOM 857 C C . THR A 1 102 ? -14.936 8.041 5.187 1.00 84.44 102 THR A C 1
ATOM 859 O O . THR A 1 102 ? -14.867 8.784 6.161 1.00 84.44 102 THR A O 1
ATOM 862 N N . ASN A 1 103 ? -15.831 8.243 4.210 1.00 74.94 103 ASN A N 1
ATOM 863 C CA . ASN A 1 103 ? -16.659 9.453 4.054 1.00 74.94 103 ASN A CA 1
ATOM 864 C C . ASN A 1 103 ? -15.828 10.753 4.005 1.00 74.94 103 ASN A C 1
ATOM 866 O O . ASN A 1 103 ? -16.248 11.777 4.552 1.00 74.94 103 ASN A O 1
ATOM 870 N N . LEU A 1 104 ? -14.651 10.694 3.370 1.00 55.59 104 LEU A N 1
ATOM 871 C CA . LEU A 1 104 ? -13.755 11.835 3.145 1.00 55.59 104 LEU A CA 1
ATOM 872 C C . LEU A 1 104 ? -13.767 12.281 1.681 1.00 55.59 104 LEU A C 1
ATOM 874 O O . LEU A 1 104 ? -13.892 11.411 0.790 1.00 55.59 104 LEU A O 1
#

Foldseek 3Di:
DDDDDWDWDWDWFQDPVLGIKIWIDTQQAKIWIQDPQGIWIARDNDQPRGNLVSLLPDDLVNVLVRRQVVVCVVPVDGRDPSNSVSVSVRSNVSSVVSCVVVVD

Radius of gyration: 13.68 Å; chains: 1; bounding box: 37×26×44 Å

Secondary structure (DSSP, 8-state):
-------EEEEEEEETTTEEEEEEEETTSEEEEEETTEEEEEE-S---S-HHHHHHT--HHHHHHHHHHHHHHHHSSPPPHHHHHHHHHHHHHHHHHHHHHHT-

InterPro domains:
  IPR058701 PhiTE_072-like [PF26211] (1-78)